Protein AF-A0A7Y2W751-F1 (afdb_monomer_lite)

Foldseek 3Di:
DVVPFQWKFKKFWQDWDWDQCPDPDPDPDDRIKIKTKIATPGTPHHDDPDRIAIEIEDPPVHFLNQLNVLLNVCPPVPPLSIWMFGQCWDDDPDPDIHGYRVPTPDIGHDPVSDDDD

Secondary structure (DSSP, 8-state):
-TTT-S-EEEEEEEEEEEEE-----SSS---EEEEEEEEEEEEEES----SEEEEEE-TTTT-SHHHHHHHHHTTTSGGGGEEEEE--EEEETTTEEEEESTT-S-EE--GGGSPP-

Organism: NCBI:txid1076926

pLDDT: mean 88.76, std 8.9, range [53.31, 97.75]

Radius of gyration: 14.16 Å; chains: 1; bounding box: 40×32×41 Å

Structure (mmCIF, N/CA/C/O backbone):
data_AF-A0A7Y2W751-F1
#
_entry.id   AF-A0A7Y2W751-F1
#
loop_
_atom_site.group_PDB
_atom_site.id
_atom_site.type_symbol
_atom_site.label_atom_id
_atom_site.label_alt_id
_atom_site.label_comp_id
_atom_site.label_asym_id
_atom_site.label_entity_id
_atom_site.label_seq_id
_atom_site.pdbx_PDB_ins_code
_atom_site.Cartn_x
_atom_site.Cartn_y
_atom_site.Cartn_z
_atom_site.occupancy
_atom_site.B_iso_or_equiv
_atom_site.auth_seq_id
_atom_site.auth_comp_id
_atom_site.auth_asym_id
_atom_site.auth_atom_id
_atom_site.pdbx_PDB_model_num
ATOM 1 N N . MET A 1 1 ? 6.078 -13.386 4.650 1.00 77.31 1 MET A N 1
ATOM 2 C CA . MET A 1 1 ? 6.049 -14.556 3.748 1.00 77.31 1 MET A CA 1
ATOM 3 C C . MET A 1 1 ? 4.854 -14.462 2.811 1.00 77.31 1 MET A C 1
ATOM 5 O O . MET A 1 1 ? 3.741 -14.333 3.304 1.00 77.31 1 MET A O 1
ATOM 9 N N . LEU A 1 2 ? 5.067 -14.619 1.498 1.00 83.44 2 LEU A N 1
ATOM 10 C CA . LEU A 1 2 ? 4.010 -14.588 0.469 1.00 83.44 2 LEU A CA 1
ATOM 11 C C . LEU A 1 2 ? 2.857 -15.575 0.741 1.00 83.44 2 LEU A C 1
ATOM 13 O O . LEU A 1 2 ? 1.703 -15.312 0.4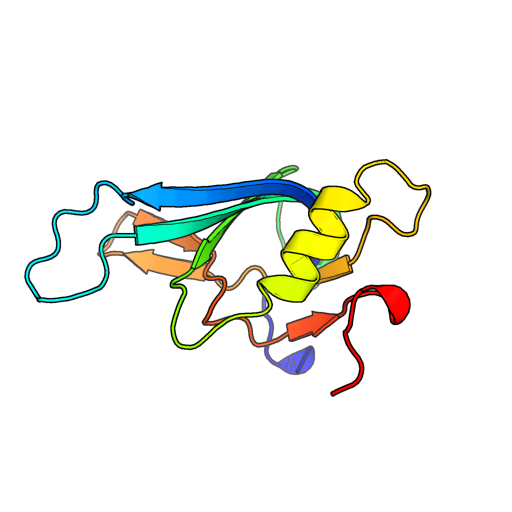09 1.00 83.44 2 LEU A O 1
ATOM 17 N N . ALA A 1 3 ? 3.149 -16.711 1.381 1.00 86.12 3 ALA A N 1
ATOM 18 C CA . ALA A 1 3 ? 2.143 -17.708 1.737 1.00 86.12 3 ALA A CA 1
ATOM 19 C C . ALA A 1 3 ? 1.037 -17.148 2.653 1.00 86.12 3 ALA A C 1
ATOM 21 O O . ALA A 1 3 ? -0.127 -17.482 2.451 1.00 86.12 3 ALA A O 1
ATOM 22 N N . LYS A 1 4 ? 1.391 -16.263 3.598 1.00 88.25 4 LYS A N 1
ATOM 23 C CA . LYS A 1 4 ? 0.464 -15.693 4.592 1.00 88.25 4 LYS A CA 1
ATOM 24 C C . LYS A 1 4 ? -0.345 -14.501 4.071 1.00 88.25 4 LYS A C 1
ATOM 26 O O . LYS A 1 4 ? -1.406 -14.235 4.611 1.00 88.25 4 LYS A O 1
ATOM 31 N N . ALA A 1 5 ? 0.145 -13.819 3.038 1.00 90.69 5 ALA A N 1
ATOM 32 C CA . ALA A 1 5 ? -0.502 -12.633 2.489 1.00 90.69 5 ALA A CA 1
ATOM 33 C C . ALA A 1 5 ? -1.777 -12.993 1.716 1.00 90.69 5 ALA A C 1
ATOM 35 O O . ALA A 1 5 ? -1.721 -13.841 0.825 1.00 90.69 5 ALA A O 1
ATOM 36 N N . GLU A 1 6 ? -2.914 -12.366 2.008 1.00 93.75 6 GLU A N 1
ATOM 37 C CA . GLU A 1 6 ? -4.175 -12.656 1.304 1.00 93.75 6 GLU A CA 1
ATOM 38 C C . GLU A 1 6 ? -4.234 -11.999 -0.077 1.00 93.75 6 GLU A C 1
ATOM 40 O O . GLU A 1 6 ? -4.582 -12.643 -1.071 1.00 93.75 6 GLU A O 1
ATOM 45 N N . ILE A 1 7 ? -3.850 -10.722 -0.136 1.00 96.06 7 ILE A N 1
ATOM 46 C CA . ILE A 1 7 ? -3.842 -9.906 -1.346 1.00 96.06 7 ILE A CA 1
ATOM 47 C C . ILE A 1 7 ? -2.433 -9.361 -1.546 1.00 96.06 7 ILE A C 1
ATOM 49 O O . ILE A 1 7 ? -1.901 -8.680 -0.671 1.00 96.06 7 ILE A O 1
ATOM 53 N N . VAL A 1 8 ? -1.846 -9.632 -2.711 1.00 97.38 8 VAL A N 1
ATOM 54 C CA . VAL A 1 8 ? -0.543 -9.090 -3.112 1.00 97.38 8 VAL A CA 1
ATOM 55 C C . VAL A 1 8 ? -0.673 -8.428 -4.468 1.00 97.38 8 VAL A C 1
ATOM 57 O O . VAL A 1 8 ? -1.266 -8.989 -5.391 1.00 97.38 8 VAL A O 1
ATOM 60 N N . VAL A 1 9 ? -0.105 -7.237 -4.584 1.00 97.44 9 VAL A N 1
ATOM 61 C CA . VAL A 1 9 ? -0.148 -6.392 -5.773 1.00 97.44 9 VAL A CA 1
ATOM 62 C C . VAL A 1 9 ? 1.262 -6.015 -6.200 1.00 97.44 9 VAL A C 1
ATOM 64 O O . VAL A 1 9 ? 2.157 -5.902 -5.370 1.00 97.44 9 VAL A O 1
ATOM 67 N N . GLU A 1 10 ? 1.449 -5.801 -7.495 1.00 97.38 10 GLU A N 1
ATOM 68 C CA . GLU A 1 10 ? 2.541 -4.974 -7.995 1.00 97.38 10 GLU A CA 1
ATOM 69 C C . GLU A 1 10 ? 2.038 -3.534 -8.032 1.00 97.38 10 GLU A C 1
ATOM 71 O O . GLU A 1 10 ? 0.975 -3.255 -8.603 1.00 97.38 10 GLU A O 1
ATOM 76 N N . ALA A 1 11 ? 2.780 -2.627 -7.413 1.00 96.94 11 ALA A N 1
ATOM 77 C CA . ALA A 1 11 ? 2.379 -1.242 -7.268 1.00 96.94 11 ALA A CA 1
ATOM 78 C C . ALA A 1 11 ? 3.549 -0.283 -7.474 1.00 96.94 11 ALA A C 1
ATOM 80 O O . ALA A 1 11 ? 4.707 -0.675 -7.368 1.00 96.94 11 ALA A O 1
ATOM 81 N N . ARG A 1 12 ? 3.228 0.987 -7.722 1.00 96.25 12 ARG A N 1
ATOM 82 C CA . ARG A 1 12 ? 4.169 2.114 -7.659 1.00 96.25 12 ARG A CA 1
ATOM 83 C C . ARG A 1 12 ? 3.655 3.184 -6.704 1.00 96.25 12 ARG A C 1
ATOM 85 O O . ARG A 1 12 ? 2.443 3.338 -6.546 1.00 96.25 12 ARG A O 1
ATOM 92 N N . VAL A 1 13 ? 4.558 3.930 -6.073 1.00 96.94 13 VAL A N 1
ATOM 93 C CA . VAL A 1 13 ? 4.186 4.970 -5.099 1.00 96.94 13 VAL A CA 1
ATOM 94 C C . VAL A 1 13 ? 3.860 6.276 -5.823 1.00 96.94 13 VAL A C 1
ATOM 96 O O . VAL A 1 13 ? 4.759 6.918 -6.349 1.00 96.94 13 VAL A O 1
ATOM 99 N N . LYS A 1 14 ? 2.590 6.698 -5.828 1.00 96.00 14 LYS A N 1
ATOM 100 C CA . LYS A 1 14 ? 2.167 8.003 -6.375 1.00 96.00 14 LYS A CA 1
ATOM 101 C C . LYS A 1 14 ? 2.495 9.152 -5.428 1.00 96.00 14 LYS A C 1
ATOM 103 O O . LYS A 1 14 ? 2.804 10.254 -5.869 1.00 96.00 14 LYS A O 1
ATOM 108 N N . SER A 1 15 ? 2.341 8.915 -4.129 1.00 95.69 15 SER A N 1
ATOM 109 C CA . SER A 1 15 ? 2.570 9.917 -3.093 1.00 95.69 15 SER A CA 1
ATOM 110 C C . SER A 1 15 ? 3.027 9.243 -1.801 1.00 95.69 15 SER A C 1
ATOM 112 O O . SER A 1 15 ? 2.616 8.123 -1.491 1.00 95.69 15 SER A O 1
ATOM 114 N N . LEU A 1 16 ? 3.868 9.941 -1.042 1.00 95.50 16 LEU A N 1
ATOM 115 C CA . LEU A 1 16 ? 4.264 9.566 0.309 1.00 95.50 16 LEU A CA 1
ATOM 116 C C . LEU A 1 16 ? 4.268 10.828 1.171 1.00 95.50 16 LEU A C 1
ATOM 118 O O . LEU A 1 16 ? 4.885 11.828 0.810 1.00 95.50 16 LEU A O 1
ATOM 122 N N . SER A 1 17 ? 3.572 10.799 2.302 1.00 94.12 17 SER A N 1
ATOM 123 C CA . SER A 1 17 ? 3.491 11.942 3.214 1.00 94.12 17 SER A CA 1
ATOM 124 C C . SER A 1 17 ? 3.488 11.505 4.673 1.00 94.12 17 SER A C 1
ATOM 126 O O . SER A 1 17 ? 3.057 10.403 5.008 1.00 94.12 17 SER A O 1
ATOM 128 N N . ILE A 1 18 ? 3.978 12.390 5.543 1.00 92.69 18 ILE A N 1
ATOM 129 C CA . ILE A 1 18 ? 3.896 12.248 6.997 1.00 92.69 18 ILE A CA 1
ATOM 130 C C . ILE A 1 18 ? 3.115 13.443 7.521 1.00 92.69 18 ILE A C 1
ATOM 132 O O . ILE A 1 18 ? 3.591 14.578 7.449 1.00 92.69 18 ILE A O 1
ATOM 136 N N . GLY A 1 19 ? 1.950 13.192 8.097 1.00 91.19 19 GLY A N 1
ATOM 137 C CA . GLY A 1 19 ? 1.068 14.250 8.577 1.00 91.19 19 GLY A CA 1
ATOM 138 C C . GLY A 1 19 ? 0.275 13.822 9.795 1.00 91.19 19 GLY A C 1
ATOM 139 O O . GLY A 1 19 ? 0.328 12.665 10.208 1.00 91.19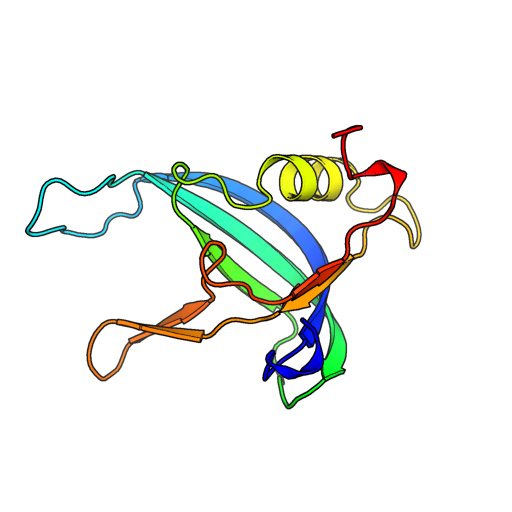 19 GLY A O 1
ATOM 140 N N . GLU A 1 20 ? -0.450 14.771 10.375 1.00 89.88 20 GLU A N 1
ATOM 141 C CA . GLU A 1 20 ? -1.473 14.455 11.368 1.00 89.88 20 GLU A CA 1
ATOM 142 C C . GLU A 1 20 ? -2.539 13.553 10.738 1.00 89.88 20 GLU A C 1
ATOM 144 O O . GLU A 1 20 ? -3.022 13.827 9.639 1.00 89.88 20 GLU A O 1
ATOM 149 N N . SER A 1 21 ? -2.903 12.475 11.430 1.00 82.88 21 SER A N 1
ATOM 150 C CA . SER A 1 21 ? -3.939 11.544 10.965 1.00 82.88 21 SER A CA 1
ATOM 151 C C . SER A 1 21 ? -5.351 12.115 11.065 1.00 82.88 21 SER A C 1
ATOM 153 O O . SER A 1 21 ? -6.254 11.633 10.388 1.00 82.88 21 SER A O 1
ATOM 155 N N . GLY A 1 22 ? -5.557 13.111 11.934 1.00 83.94 22 GLY A N 1
ATOM 156 C CA . GLY A 1 22 ? -6.885 13.613 12.292 1.00 83.94 22 GLY A CA 1
ATOM 157 C C . GLY A 1 22 ? -7.705 12.643 13.153 1.00 83.94 22 GLY A C 1
ATOM 158 O O . GLY A 1 22 ? -8.856 12.945 13.462 1.00 83.94 22 GLY A O 1
ATOM 159 N N . LEU A 1 23 ? -7.137 11.498 13.553 1.00 80.06 23 LEU A N 1
ATOM 160 C CA . LEU A 1 23 ? -7.794 10.552 14.451 1.00 80.06 23 LEU A CA 1
ATOM 161 C C . LEU A 1 23 ? -7.854 11.124 15.871 1.00 80.06 23 LEU A C 1
ATOM 163 O O . LEU A 1 23 ? -6.856 11.603 16.412 1.00 80.06 23 LEU A O 1
ATOM 167 N N . LEU A 1 24 ? -9.030 11.031 16.490 1.00 80.94 24 LEU A N 1
ATOM 168 C CA . LEU A 1 24 ? -9.225 11.349 17.902 1.00 80.94 24 LEU A CA 1
ATOM 169 C C . LEU A 1 24 ? -8.864 10.114 18.730 1.00 80.94 24 LEU A C 1
ATOM 171 O O . LEU A 1 24 ? -9.683 9.217 18.924 1.00 80.94 24 LEU A O 1
ATOM 175 N N . LEU A 1 25 ? -7.607 10.043 19.155 1.00 75.88 25 LEU A N 1
ATOM 176 C CA . LEU A 1 25 ? -7.062 8.905 19.890 1.00 75.88 25 LEU A CA 1
ATOM 177 C C . LEU A 1 25 ? -7.379 9.056 21.385 1.00 75.88 25 LEU A C 1
ATOM 179 O O . LEU A 1 25 ? -7.142 10.108 21.976 1.00 75.88 25 LEU A O 1
ATOM 183 N N . THR A 1 26 ? -7.936 8.008 21.996 1.00 73.06 26 THR A N 1
ATOM 184 C CA . THR A 1 26 ? -8.310 7.989 23.424 1.00 73.06 26 THR A CA 1
ATOM 185 C C . THR A 1 26 ? -7.132 7.692 24.351 1.00 73.06 26 THR A C 1
ATOM 187 O O . THR A 1 26 ? -7.237 7.862 25.562 1.00 73.06 26 THR A O 1
ATOM 190 N N . GLU A 1 27 ? -6.013 7.243 23.785 1.00 73.81 27 GLU A N 1
ATOM 191 C CA . GLU A 1 27 ? -4.767 6.937 24.481 1.00 73.81 27 GLU A CA 1
ATOM 192 C C . GLU A 1 27 ? -3.615 7.755 23.889 1.00 73.81 27 GLU A C 1
ATOM 194 O O . GLU A 1 27 ? -3.738 8.338 22.810 1.00 73.81 27 GLU A O 1
ATOM 199 N N . ASN A 1 28 ? -2.481 7.786 24.595 1.00 69.19 28 ASN A N 1
ATOM 200 C CA . ASN A 1 28 ? -1.293 8.557 24.226 1.00 69.19 28 ASN A CA 1
ATOM 201 C C . ASN A 1 28 ? -0.529 7.883 23.065 1.00 69.19 28 ASN A C 1
ATOM 203 O O . ASN A 1 28 ? 0.600 7.417 23.212 1.00 69.19 28 ASN A O 1
ATOM 207 N N . PHE A 1 29 ? -1.194 7.767 21.918 1.00 71.81 29 PHE A N 1
ATOM 208 C CA . PHE A 1 29 ? -0.705 7.106 20.717 1.00 71.81 29 PHE A CA 1
ATOM 209 C C . PHE A 1 29 ? -0.281 8.159 19.678 1.00 71.81 29 PHE A C 1
ATOM 211 O O . PHE A 1 29 ? -0.904 9.222 19.611 1.00 71.81 29 PHE A O 1
ATOM 218 N N . PRO A 1 30 ? 0.775 7.921 18.871 1.00 73.81 30 PRO A N 1
ATOM 219 C CA . PRO A 1 30 ? 1.229 8.903 17.891 1.00 73.81 30 PRO A CA 1
ATOM 220 C C . PRO A 1 30 ? 0.107 9.312 16.930 1.00 73.81 30 PRO A C 1
ATOM 222 O O . PRO A 1 30 ? -0.408 8.486 16.178 1.00 73.81 30 PRO A O 1
ATOM 225 N N . SER A 1 31 ? -0.249 10.600 16.929 1.00 83.06 31 SER A N 1
ATOM 226 C CA . SER A 1 31 ? -1.264 11.154 16.023 1.00 83.06 31 SER A CA 1
ATOM 227 C C . SER A 1 31 ? -0.758 11.271 14.587 1.00 83.06 31 SER A C 1
ATOM 229 O O . SER A 1 31 ? -1.552 11.234 13.645 1.00 83.06 31 SER A O 1
ATOM 231 N N . ARG A 1 32 ? 0.563 11.389 14.405 1.00 87.25 32 ARG A N 1
ATOM 232 C CA . ARG A 1 32 ? 1.199 11.474 13.091 1.00 87.25 32 ARG A CA 1
ATOM 233 C C . ARG A 1 32 ? 1.313 10.105 12.440 1.00 87.25 32 ARG A C 1
ATOM 235 O O . ARG A 1 32 ? 1.880 9.179 13.018 1.00 87.25 32 ARG A O 1
ATOM 242 N N . MET A 1 33 ? 0.853 10.021 11.199 1.00 89.75 33 MET A N 1
ATOM 243 C CA . MET A 1 33 ? 0.897 8.809 10.392 1.00 89.75 33 MET A CA 1
ATOM 244 C C . MET A 1 33 ? 1.619 9.052 9.071 1.00 89.75 33 MET A C 1
ATOM 246 O O . MET A 1 33 ? 1.602 10.147 8.503 1.00 89.75 33 MET A O 1
ATOM 250 N N . VAL A 1 34 ? 2.249 7.990 8.585 1.00 92.50 34 VAL A N 1
ATOM 251 C CA . VAL A 1 34 ? 2.731 7.868 7.217 1.00 92.50 34 VAL A CA 1
ATOM 252 C C . VAL A 1 34 ? 1.558 7.437 6.346 1.00 92.50 34 VAL A C 1
ATOM 254 O O . VAL A 1 34 ? 0.873 6.463 6.659 1.00 92.50 34 VAL A O 1
ATOM 257 N N . ARG A 1 35 ? 1.351 8.136 5.236 1.00 94.38 35 ARG A N 1
ATOM 258 C CA . ARG A 1 35 ? 0.401 7.772 4.188 1.00 94.38 35 ARG A CA 1
ATOM 259 C C . ARG A 1 35 ? 1.163 7.562 2.890 1.00 94.38 35 ARG A C 1
ATOM 261 O O . ARG A 1 35 ? 1.862 8.477 2.455 1.00 94.38 35 ARG A O 1
ATOM 268 N N . ALA A 1 36 ? 0.985 6.403 2.264 1.00 95.69 36 ALA A N 1
ATOM 269 C CA . ALA A 1 36 ? 1.442 6.165 0.901 1.00 95.69 36 ALA A CA 1
ATOM 270 C C . ALA A 1 36 ? 0.246 5.853 -0.002 1.00 95.69 36 ALA A C 1
ATOM 272 O O . ALA A 1 36 ? -0.512 4.921 0.271 1.00 95.69 36 ALA A O 1
ATOM 273 N N . ASP A 1 37 ? 0.079 6.634 -1.068 1.00 97.31 37 ASP A N 1
ATOM 274 C CA . ASP A 1 37 ? -0.895 6.335 -2.114 1.00 97.31 37 ASP A CA 1
ATOM 275 C C . ASP A 1 37 ? -0.202 5.530 -3.215 1.00 97.31 37 ASP A C 1
ATOM 277 O O . ASP A 1 37 ? 0.806 5.954 -3.789 1.00 97.31 37 ASP A O 1
ATOM 281 N N . LEU A 1 38 ? -0.747 4.356 -3.501 1.00 97.38 38 LEU A N 1
ATOM 282 C CA . LEU A 1 38 ? -0.203 3.388 -4.438 1.00 97.38 38 LEU A CA 1
ATOM 283 C C . LEU A 1 38 ? -1.055 3.346 -5.701 1.00 97.38 38 LEU A C 1
ATOM 285 O O . LEU A 1 38 ? -2.281 3.283 -5.626 1.00 97.38 38 LEU A O 1
ATOM 289 N N . GLU A 1 39 ? -0.405 3.307 -6.858 1.00 97.00 39 GLU A N 1
ATOM 290 C CA . GLU A 1 39 ? -1.036 2.879 -8.104 1.00 97.00 39 GLU A CA 1
ATOM 291 C C . GLU A 1 39 ? -0.803 1.388 -8.302 1.00 97.00 39 GLU A C 1
ATOM 293 O O . GLU A 1 39 ? 0.340 0.930 -8.306 1.00 97.00 39 GLU A O 1
ATOM 298 N N . ILE A 1 40 ? -1.881 0.641 -8.511 1.00 97.31 40 ILE A N 1
ATOM 299 C CA . ILE A 1 40 ? -1.836 -0.800 -8.723 1.00 97.31 40 ILE A CA 1
ATOM 300 C C . ILE A 1 40 ? -1.621 -1.090 -10.204 1.00 97.31 40 ILE A C 1
ATOM 302 O O . ILE A 1 40 ? -2.450 -0.745 -11.047 1.00 97.31 40 ILE A O 1
ATOM 306 N N . LYS A 1 41 ? -0.515 -1.767 -10.515 1.00 96.19 41 LYS A N 1
ATOM 307 C CA . LYS A 1 41 ? -0.179 -2.208 -11.873 1.00 96.19 41 LYS A CA 1
ATOM 308 C C . LYS A 1 41 ? -0.825 -3.538 -12.211 1.00 96.19 41 LYS A C 1
ATOM 310 O O . LYS A 1 41 ? -1.425 -3.680 -13.274 1.00 96.19 41 LYS A O 1
ATOM 315 N N . ARG A 1 42 ? -0.746 -4.497 -11.289 1.00 96.38 42 ARG A N 1
ATOM 316 C CA . ARG A 1 42 ? -1.432 -5.789 -11.394 1.00 96.38 42 ARG A CA 1
ATOM 317 C C . ARG A 1 42 ? -1.621 -6.430 -10.028 1.00 96.38 42 ARG A C 1
ATOM 319 O O . ARG A 1 42 ? -0.892 -6.145 -9.082 1.00 96.38 42 ARG A O 1
ATOM 326 N N . VAL A 1 43 ? -2.578 -7.347 -9.947 1.00 97.75 43 VAL A N 1
ATOM 327 C CA . VAL A 1 43 ? -2.770 -8.214 -8.780 1.00 97.75 43 VAL A CA 1
ATOM 328 C C . VAL A 1 43 ? -1.953 -9.489 -8.985 1.00 97.75 43 VAL A C 1
ATOM 330 O O . VAL A 1 43 ? -2.123 -10.178 -9.986 1.00 97.75 43 VAL A O 1
ATOM 333 N N . ILE A 1 44 ? -1.061 -9.789 -8.043 1.00 97.38 44 ILE A N 1
ATOM 334 C CA . ILE A 1 44 ? -0.204 -10.984 -8.039 1.00 97.38 44 ILE A CA 1
ATOM 335 C C . ILE A 1 44 ? -0.914 -12.145 -7.331 1.00 97.38 44 ILE A C 1
ATOM 337 O O . ILE A 1 44 ? -0.835 -13.291 -7.770 1.00 97.38 44 ILE A O 1
ATOM 341 N N . LYS A 1 45 ? -1.624 -11.855 -6.233 1.00 96.94 45 LYS A N 1
ATOM 342 C CA . LYS A 1 45 ? -2.357 -12.838 -5.423 1.00 96.94 45 LYS A CA 1
ATOM 343 C C . LYS A 1 45 ? -3.644 -12.228 -4.870 1.00 96.94 45 LYS A C 1
ATOM 345 O O . LYS A 1 45 ? -3.658 -11.059 -4.494 1.00 96.94 45 LYS A O 1
ATOM 350 N N . GLY A 1 46 ? -4.692 -13.041 -4.758 1.00 95.69 46 GLY A N 1
ATOM 351 C CA . GLY A 1 46 ? -5.970 -12.642 -4.166 1.00 95.69 46 GLY A CA 1
ATOM 352 C C . GLY A 1 46 ? -6.883 -11.900 -5.144 1.00 95.69 46 GLY A C 1
ATOM 353 O O . GLY A 1 46 ? -6.687 -11.941 -6.358 1.00 95.69 46 GLY A O 1
ATOM 354 N N . LYS A 1 47 ? -7.922 -11.249 -4.611 1.00 95.44 47 LYS A N 1
ATOM 355 C CA . LYS A 1 47 ? -8.875 -10.447 -5.390 1.00 95.44 47 LYS A CA 1
ATOM 356 C C . LYS A 1 47 ? -8.837 -9.001 -4.914 1.00 95.44 47 LYS A C 1
ATOM 358 O O . LYS A 1 47 ? -9.182 -8.720 -3.773 1.00 95.44 47 LYS A O 1
ATOM 363 N N . PHE A 1 48 ? -8.477 -8.094 -5.813 1.00 95.94 48 PHE A N 1
ATOM 364 C CA . PHE A 1 48 ? -8.542 -6.654 -5.593 1.00 95.94 48 PHE A CA 1
ATOM 365 C C . PHE A 1 48 ? -8.960 -5.978 -6.899 1.00 95.94 48 PHE A C 1
ATOM 367 O O . PHE A 1 48 ? -8.354 -6.217 -7.938 1.00 95.94 48 PHE A O 1
ATOM 374 N N . LEU A 1 49 ? -10.032 -5.187 -6.862 1.00 93.56 49 LEU A N 1
ATOM 375 C CA . LEU A 1 49 ? -10.586 -4.529 -8.055 1.00 93.56 49 LEU A CA 1
ATOM 376 C C . LEU A 1 49 ? -10.149 -3.062 -8.178 1.00 93.56 49 LEU A C 1
ATOM 378 O O . LEU A 1 49 ? -10.406 -2.425 -9.199 1.00 93.56 49 LEU A O 1
ATOM 382 N N . GLY A 1 50 ? -9.512 -2.517 -7.139 1.00 94.06 50 GLY A N 1
ATOM 383 C CA . GLY A 1 50 ? -9.042 -1.139 -7.124 1.00 94.06 50 GLY A CA 1
ATOM 384 C C . GLY A 1 50 ? -7.831 -0.939 -8.033 1.00 94.06 50 GLY A C 1
ATOM 385 O O . GLY A 1 50 ? -6.957 -1.799 -8.132 1.00 94.06 50 GLY A O 1
ATOM 386 N N . LYS A 1 51 ? -7.767 0.230 -8.673 1.00 96.94 51 LYS A N 1
ATOM 387 C CA . LYS A 1 51 ? -6.572 0.696 -9.398 1.00 96.94 51 LYS A CA 1
ATOM 388 C C . LYS A 1 51 ? -5.607 1.466 -8.504 1.00 96.94 51 LYS A C 1
ATOM 390 O O . LYS A 1 51 ? -4.467 1.695 -8.884 1.00 96.94 51 LYS A O 1
ATOM 395 N N . GLU A 1 52 ? -6.070 1.869 -7.329 1.00 97.44 52 GLU A N 1
ATOM 396 C CA . GLU A 1 52 ? -5.295 2.608 -6.344 1.00 97.44 52 GLU A CA 1
ATOM 397 C C . GLU A 1 52 ? -5.569 2.028 -4.958 1.00 97.44 52 GLU A C 1
ATOM 399 O O . GLU A 1 52 ? -6.651 1.488 -4.705 1.00 97.44 52 GLU A O 1
ATOM 404 N N . ALA A 1 53 ? -4.584 2.127 -4.074 1.00 97.12 53 ALA A N 1
ATOM 405 C CA . ALA A 1 53 ? -4.717 1.755 -2.674 1.00 97.12 53 ALA A CA 1
ATOM 406 C C . ALA A 1 53 ? -3.950 2.756 -1.811 1.00 97.12 53 ALA A C 1
ATOM 408 O O . ALA A 1 53 ? -2.819 3.107 -2.133 1.00 97.12 53 ALA A O 1
ATOM 409 N N . THR A 1 54 ? -4.540 3.186 -0.701 1.00 96.38 54 THR A N 1
ATOM 410 C CA . THR A 1 54 ? -3.832 3.990 0.297 1.00 96.38 54 THR A CA 1
ATOM 411 C C . THR A 1 54 ? -3.453 3.095 1.462 1.00 96.38 54 THR A C 1
ATOM 413 O O . THR A 1 54 ? -4.316 2.435 2.045 1.00 96.38 54 THR A O 1
ATOM 416 N N . VAL A 1 55 ? -2.166 3.080 1.799 1.00 94.50 55 VAL A N 1
ATOM 417 C CA . VAL A 1 55 ? -1.646 2.380 2.974 1.00 94.50 55 VAL A CA 1
ATOM 418 C C . VAL A 1 55 ? -1.236 3.387 4.041 1.00 94.50 55 VAL A C 1
ATOM 420 O O . VAL A 1 55 ? -0.641 4.428 3.748 1.00 94.50 55 VAL A O 1
ATOM 423 N N . TYR A 1 56 ? -1.558 3.063 5.288 1.00 92.19 56 TYR A N 1
ATOM 424 C CA . TYR A 1 56 ? -1.308 3.902 6.451 1.00 92.19 56 TYR A CA 1
ATOM 425 C C . TYR A 1 56 ? -0.373 3.204 7.424 1.00 92.19 56 TYR A C 1
ATOM 427 O O . TYR A 1 56 ? -0.501 2.005 7.668 1.00 92.19 56 TYR A O 1
ATOM 435 N N . GLY A 1 57 ? 0.543 3.956 8.020 1.00 89.56 57 GLY A N 1
ATOM 436 C CA . GLY A 1 57 ? 1.437 3.434 9.040 1.00 89.56 57 GLY A CA 1
ATOM 437 C C . GLY A 1 57 ? 1.834 4.450 10.090 1.00 89.56 57 GLY A C 1
ATOM 438 O O . GLY A 1 57 ? 1.633 5.650 9.932 1.00 89.56 57 GLY A O 1
ATOM 439 N N . ILE A 1 58 ? 2.436 3.957 11.161 1.00 86.38 58 ILE A N 1
ATOM 440 C CA . ILE A 1 58 ? 3.130 4.758 12.166 1.00 86.38 58 ILE A CA 1
ATOM 441 C C . ILE A 1 58 ? 4.635 4.747 11.896 1.00 86.38 58 ILE A C 1
ATOM 443 O O . ILE A 1 58 ? 5.169 3.796 11.322 1.00 86.38 58 ILE A O 1
ATOM 447 N N . LEU A 1 59 ? 5.321 5.807 12.328 1.00 79.19 59 LEU A N 1
ATOM 448 C CA . LEU A 1 59 ? 6.773 5.945 12.164 1.00 79.19 59 LEU A CA 1
ATOM 449 C C . LEU A 1 59 ? 7.578 4.979 13.042 1.00 79.19 59 LEU A C 1
ATOM 451 O O . LEU A 1 59 ? 8.710 4.652 12.695 1.00 79.19 59 LEU A O 1
ATOM 455 N N . TYR A 1 60 ? 7.020 4.543 14.174 1.00 75.00 60 TYR A N 1
ATOM 456 C CA . TYR A 1 60 ? 7.697 3.646 15.105 1.00 75.00 60 TYR A CA 1
ATOM 457 C C . TYR A 1 60 ? 6.744 2.554 15.627 1.00 75.00 60 TYR A C 1
ATOM 459 O O . TYR A 1 60 ? 5.718 2.909 16.207 1.00 75.00 60 TYR A O 1
ATOM 467 N N . PRO A 1 61 ? 7.069 1.254 15.465 1.00 70.75 61 PRO A N 1
ATOM 468 C CA . PRO A 1 61 ? 8.265 0.737 14.798 1.00 70.75 61 PRO A CA 1
ATOM 469 C C . PRO A 1 61 ? 8.256 1.063 13.293 1.00 70.75 61 PRO A C 1
ATOM 471 O O . PRO A 1 61 ? 7.185 1.043 12.677 1.00 70.75 61 PRO A O 1
ATOM 474 N N . PRO A 1 62 ? 9.418 1.392 12.699 1.00 68.50 62 PRO A N 1
ATOM 475 C CA . PRO A 1 62 ? 9.473 1.796 11.304 1.00 68.50 62 PRO A CA 1
ATOM 476 C C . PRO A 1 62 ? 9.060 0.624 10.414 1.00 68.50 62 PRO A C 1
ATOM 478 O O . PRO A 1 62 ? 9.653 -0.454 10.464 1.00 68.50 62 PRO A O 1
ATOM 481 N N . GLY A 1 63 ? 8.022 0.839 9.604 1.00 78.12 63 GLY A N 1
ATOM 482 C CA . GLY A 1 63 ? 7.774 0.012 8.426 1.00 78.12 63 GLY A CA 1
ATOM 483 C C . GLY A 1 63 ? 8.847 0.260 7.354 1.00 78.12 63 GLY A C 1
ATOM 484 O O . GLY A 1 63 ? 9.841 0.940 7.620 1.00 78.12 63 GLY A O 1
ATOM 485 N N . PRO A 1 64 ? 8.647 -0.217 6.117 1.00 88.62 64 PRO A N 1
ATOM 486 C CA . PRO A 1 64 ? 9.577 0.002 5.004 1.00 88.62 64 PRO A CA 1
ATOM 487 C C . PRO A 1 64 ? 9.481 1.436 4.446 1.00 88.62 64 PRO A C 1
ATOM 489 O O . PRO A 1 64 ? 9.238 1.670 3.265 1.00 88.62 64 PRO A O 1
ATOM 492 N N . PHE A 1 65 ? 9.598 2.430 5.327 1.00 88.44 65 PHE A N 1
ATOM 493 C CA . PHE A 1 65 ? 9.456 3.846 5.009 1.00 88.44 65 PHE A CA 1
ATOM 494 C C . PHE A 1 65 ? 10.582 4.344 4.097 1.00 88.44 65 PHE A C 1
ATOM 496 O O . PHE A 1 65 ? 10.328 5.124 3.179 1.00 88.44 65 PHE A O 1
ATOM 503 N N . MET A 1 66 ? 11.816 3.889 4.335 1.00 88.69 66 MET A N 1
ATOM 504 C CA . MET A 1 66 ? 12.969 4.275 3.519 1.00 88.69 66 MET A CA 1
ATOM 505 C C . MET A 1 66 ? 12.831 3.735 2.098 1.00 88.69 66 MET A C 1
ATOM 507 O O . MET A 1 66 ? 13.001 4.484 1.139 1.00 88.69 66 MET A O 1
ATOM 511 N N . GLU A 1 67 ? 12.437 2.471 1.965 1.00 92.44 67 GLU A N 1
ATOM 512 C CA . GLU A 1 67 ? 12.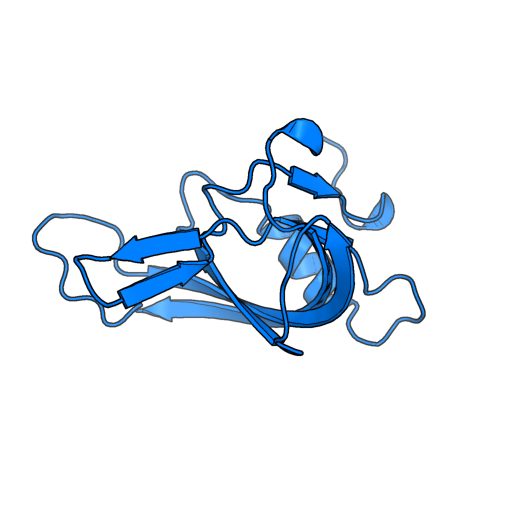175 1.839 0.678 1.00 92.44 67 GLU A CA 1
ATOM 513 C C . GLU A 1 67 ? 11.019 2.542 -0.048 1.00 92.44 67 GLU A C 1
ATOM 515 O O . GLU A 1 67 ? 11.159 2.913 -1.209 1.00 92.44 67 GLU A O 1
ATOM 520 N N . LEU A 1 68 ? 9.907 2.834 0.639 1.00 93.75 68 LEU A N 1
ATOM 521 C CA . LEU A 1 68 ? 8.792 3.594 0.057 1.00 93.75 68 LEU A CA 1
ATOM 522 C C . LEU A 1 68 ? 9.200 5.007 -0.378 1.00 93.75 68 LEU A C 1
ATOM 524 O O . LEU A 1 68 ? 8.714 5.490 -1.399 1.00 93.75 68 LEU A O 1
ATOM 528 N N . THR A 1 69 ? 10.097 5.662 0.361 1.00 92.94 69 THR A N 1
ATOM 529 C CA . THR A 1 69 ? 10.646 6.972 -0.018 1.00 92.94 69 THR A CA 1
ATOM 530 C C . THR A 1 69 ? 11.476 6.860 -1.293 1.00 92.94 69 THR A C 1
ATOM 532 O O . THR A 1 69 ? 11.291 7.659 -2.209 1.00 92.94 69 THR A O 1
ATOM 535 N N . ALA A 1 70 ? 12.343 5.849 -1.393 1.00 93.25 70 ALA A N 1
ATOM 536 C CA . ALA A 1 70 ? 13.121 5.588 -2.601 1.00 93.25 70 ALA A CA 1
ATOM 537 C C . ALA A 1 70 ? 12.208 5.317 -3.809 1.00 93.25 70 ALA A C 1
ATOM 539 O O . ALA A 1 70 ? 12.394 5.922 -4.866 1.00 93.25 70 ALA A O 1
ATOM 540 N N . MET A 1 71 ? 11.168 4.494 -3.631 1.00 95.06 71 MET A N 1
ATOM 541 C CA . MET A 1 71 ? 10.188 4.220 -4.685 1.00 95.06 71 MET A CA 1
ATOM 542 C C . MET A 1 71 ? 9.427 5.484 -5.108 1.00 95.06 71 MET A C 1
ATOM 544 O O . MET A 1 71 ? 9.271 5.721 -6.304 1.00 95.06 71 MET A O 1
ATOM 548 N N . ALA A 1 72 ? 9.006 6.328 -4.159 1.00 94.75 72 ALA A N 1
ATOM 549 C CA . ALA A 1 72 ? 8.326 7.594 -4.450 1.00 94.75 72 ALA A CA 1
ATOM 550 C C . ALA A 1 72 ? 9.209 8.557 -5.259 1.00 94.75 72 ALA A C 1
ATOM 552 O O . ALA A 1 72 ? 8.742 9.171 -6.216 1.00 94.75 72 ALA A O 1
ATOM 553 N N . LEU A 1 73 ? 10.494 8.665 -4.907 1.00 92.62 73 LEU A N 1
ATOM 554 C CA . LEU A 1 73 ? 11.462 9.491 -5.637 1.00 92.62 73 LEU A CA 1
ATOM 555 C C . LEU A 1 73 ? 11.783 8.937 -7.031 1.00 92.62 73 LEU A C 1
ATOM 557 O O . LEU A 1 73 ? 12.213 9.692 -7.899 1.00 92.62 73 LEU A O 1
ATOM 561 N N . SER A 1 74 ? 11.562 7.639 -7.250 1.00 91.75 74 SER A N 1
ATOM 562 C CA . SER A 1 74 ? 11.779 6.982 -8.539 1.00 91.75 74 SER A CA 1
ATOM 563 C C . SER A 1 74 ? 10.568 6.992 -9.478 1.00 91.75 74 SER A C 1
ATOM 565 O O . SER A 1 74 ? 10.629 6.391 -10.546 1.00 91.75 74 SER A O 1
ATOM 567 N N . TYR A 1 75 ? 9.457 7.631 -9.103 1.00 89.69 75 TYR A N 1
ATOM 568 C CA . TYR A 1 75 ? 8.214 7.564 -9.873 1.00 89.69 75 TYR A CA 1
ATOM 569 C C . TYR A 1 75 ? 8.418 7.927 -11.355 1.00 89.69 75 TYR A C 1
ATOM 571 O O . TYR A 1 75 ? 8.888 9.01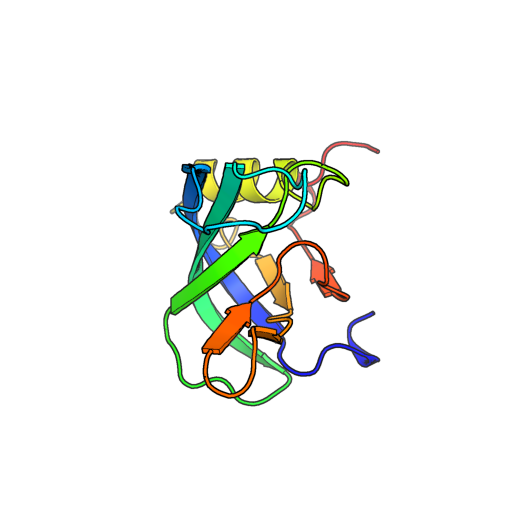8 -11.682 1.00 89.69 75 TYR A O 1
ATOM 579 N N . GLY A 1 76 ? 8.028 7.022 -12.258 1.00 83.88 76 GLY A N 1
ATOM 580 C CA . GLY A 1 76 ? 8.174 7.192 -13.703 1.00 83.88 76 GLY A CA 1
ATOM 581 C C . GLY A 1 76 ? 9.539 6.797 -14.284 1.00 83.88 76 GLY A C 1
ATOM 582 O O . GLY A 1 76 ? 9.712 6.924 -15.496 1.00 83.88 76 GLY A O 1
ATOM 583 N N . LEU A 1 77 ? 10.490 6.310 -13.475 1.00 80.56 77 LEU A N 1
ATOM 584 C CA . LEU A 1 77 ? 11.750 5.723 -13.954 1.00 80.56 77 LEU A CA 1
ATOM 585 C C . LEU A 1 77 ? 11.545 4.266 -14.400 1.00 80.56 77 LEU A C 1
ATOM 587 O O . LEU A 1 77 ? 11.866 3.325 -13.670 1.00 80.56 77 LEU A O 1
ATOM 591 N N . ASP A 1 78 ? 11.055 4.105 -15.631 1.00 79.25 78 ASP A N 1
ATOM 592 C CA . ASP A 1 78 ? 10.852 2.819 -16.318 1.00 79.25 78 ASP A CA 1
ATOM 593 C C . ASP A 1 78 ? 10.129 1.765 -15.443 1.00 79.25 78 ASP A C 1
ATOM 595 O O . ASP A 1 78 ? 9.412 2.094 -14.501 1.00 79.25 78 ASP A O 1
ATOM 599 N N . ASP A 1 79 ? 10.328 0.474 -15.725 1.00 76.56 79 ASP A N 1
ATOM 600 C CA . ASP A 1 79 ? 9.749 -0.644 -14.958 1.00 76.56 79 ASP A CA 1
ATOM 601 C C . ASP A 1 79 ? 10.358 -0.806 -13.550 1.00 76.56 79 ASP A C 1
ATOM 603 O O . ASP A 1 79 ? 9.984 -1.709 -12.795 1.00 76.56 79 ASP A O 1
ATOM 607 N N . ARG A 1 80 ? 11.320 0.049 -13.176 1.00 85.31 80 ARG A N 1
ATOM 608 C CA . ARG A 1 80 ? 12.011 -0.018 -11.881 1.00 85.31 80 ARG A CA 1
ATOM 609 C C . ARG A 1 80 ? 11.280 0.739 -10.782 1.00 85.31 80 ARG A C 1
ATOM 611 O O . ARG A 1 80 ? 11.669 0.583 -9.631 1.00 85.31 80 ARG A O 1
ATOM 618 N N . ASP A 1 81 ? 10.247 1.513 -11.116 1.00 9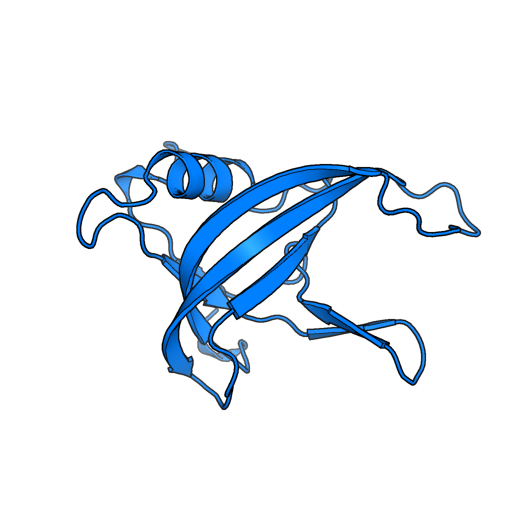2.44 81 ASP A N 1
ATOM 619 C CA . ASP A 1 81 ? 9.433 2.279 -10.164 1.00 92.44 81 ASP A CA 1
ATOM 620 C C . ASP A 1 81 ? 8.349 1.436 -9.460 1.00 92.44 81 ASP A C 1
ATOM 622 O O . ASP A 1 81 ? 7.548 1.958 -8.677 1.00 92.44 81 ASP A O 1
ATOM 626 N N . THR A 1 82 ? 8.345 0.121 -9.705 1.00 95.75 82 THR A N 1
ATOM 627 C CA . THR A 1 82 ? 7.369 -0.822 -9.158 1.00 95.75 82 THR A CA 1
ATOM 628 C C . THR A 1 82 ? 7.962 -1.768 -8.113 1.00 95.75 82 THR A C 1
ATOM 630 O O . THR A 1 82 ? 9.166 -2.020 -8.059 1.00 95.75 82 THR A O 1
ATOM 633 N N . PHE A 1 83 ? 7.100 -2.292 -7.246 1.00 95.94 83 PHE A N 1
ATOM 634 C CA . PHE A 1 83 ? 7.443 -3.243 -6.191 1.00 95.94 83 PHE A CA 1
ATOM 635 C C . PHE A 1 83 ? 6.247 -4.144 -5.870 1.00 95.94 83 PHE A C 1
ATOM 637 O O . PHE A 1 83 ? 5.099 -3.801 -6.163 1.00 95.94 83 PHE A O 1
ATOM 644 N N . GLU A 1 84 ? 6.502 -5.302 -5.256 1.00 96.50 84 GLU A N 1
ATOM 645 C CA . GLU A 1 84 ? 5.437 -6.189 -4.779 1.00 96.50 84 GLU A CA 1
ATOM 646 C C . GLU A 1 84 ? 5.068 -5.833 -3.334 1.00 96.50 84 GLU A C 1
ATOM 648 O O . GLU A 1 84 ? 5.942 -5.640 -2.482 1.00 96.50 84 GLU A O 1
ATOM 653 N N . TRP A 1 85 ? 3.772 -5.772 -3.041 1.00 95.81 85 TRP A N 1
ATOM 654 C CA . TRP A 1 85 ? 3.261 -5.327 -1.750 1.00 95.81 85 TRP A CA 1
ATOM 655 C C . TRP A 1 85 ? 2.004 -6.087 -1.335 1.00 95.81 85 TRP A C 1
ATOM 657 O O . TRP A 1 85 ? 1.105 -6.315 -2.144 1.00 95.81 85 TRP A O 1
ATOM 667 N N . GLU A 1 86 ? 1.911 -6.459 -0.062 1.00 96.31 86 GLU A N 1
ATOM 668 C CA . GLU A 1 86 ? 0.692 -7.003 0.529 1.00 96.31 86 GLU A CA 1
ATOM 669 C C . GLU A 1 86 ? -0.268 -5.903 0.988 1.00 96.31 86 GLU A C 1
ATOM 671 O O . GLU A 1 86 ? 0.065 -5.049 1.811 1.00 96.31 86 GLU A O 1
ATOM 676 N N . LEU A 1 87 ? -1.517 -5.985 0.534 1.00 95.50 87 LEU A N 1
ATOM 677 C CA . LEU A 1 87 ? -2.599 -5.141 1.035 1.00 95.50 87 LEU A CA 1
ATOM 678 C C . LEU A 1 87 ? -3.177 -5.742 2.325 1.00 95.50 87 LEU A C 1
ATOM 680 O O . LEU A 1 87 ? -4.216 -6.401 2.311 1.00 95.50 87 LEU A O 1
ATOM 684 N N . SER A 1 88 ? -2.480 -5.517 3.442 1.00 93.81 88 SER A N 1
ATOM 685 C CA . SER A 1 88 ? -2.875 -5.991 4.776 1.00 93.81 88 SER A CA 1
ATOM 686 C C . SER A 1 88 ? -4.045 -5.167 5.312 1.00 93.81 88 SER A C 1
ATOM 688 O O . SER A 1 88 ? -3.874 -4.016 5.715 1.00 93.81 88 SER A O 1
ATOM 690 N N . ARG A 1 89 ? -5.258 -5.723 5.255 1.00 92.69 89 ARG A N 1
ATOM 691 C CA . ARG A 1 89 ? -6.486 -5.051 5.696 1.00 92.69 89 ARG A CA 1
ATOM 692 C C . ARG A 1 89 ? -6.594 -5.069 7.222 1.00 92.69 89 ARG A C 1
ATOM 694 O O . ARG A 1 89 ? -6.447 -6.114 7.846 1.00 92.69 89 ARG A O 1
ATOM 701 N N . HIS A 1 90 ? -6.892 -3.916 7.809 1.00 89.75 90 HIS A N 1
ATOM 702 C CA . HIS A 1 90 ? -7.105 -3.743 9.239 1.00 89.75 90 HIS A CA 1
ATOM 703 C C . HIS A 1 90 ? -8.437 -3.033 9.487 1.00 89.75 90 HIS A C 1
ATOM 705 O O . HIS A 1 90 ? -8.658 -1.939 8.968 1.00 89.75 90 HIS A O 1
ATOM 711 N N . GLU A 1 91 ? -9.314 -3.663 10.264 1.00 89.75 91 GLU A N 1
ATOM 712 C CA . GLU A 1 91 ? -10.616 -3.104 10.636 1.00 89.75 91 GLU A CA 1
ATOM 713 C C . GLU A 1 91 ? -10.456 -2.088 11.779 1.00 89.75 91 GLU A C 1
ATOM 715 O O . GLU A 1 91 ? -9.739 -2.323 12.752 1.00 89.75 91 GLU A O 1
ATOM 720 N N . ILE A 1 92 ? -11.139 -0.955 11.657 1.00 84.06 92 ILE A N 1
ATOM 721 C CA . ILE A 1 92 ? -11.296 0.091 12.666 1.00 84.06 92 ILE A CA 1
ATOM 722 C C . ILE A 1 92 ? -12.778 0.122 13.043 1.00 84.06 92 ILE A C 1
ATOM 724 O O . ILE A 1 92 ? -13.609 0.734 12.371 1.00 84.06 92 ILE A O 1
ATOM 728 N N . GLY A 1 93 ? -13.116 -0.552 14.139 1.00 81.62 93 GLY A N 1
ATOM 729 C CA . GLY A 1 93 ? -14.514 -0.771 14.505 1.00 81.62 93 GLY A CA 1
ATOM 730 C C . GLY A 1 93 ? -15.199 -1.746 13.546 1.00 81.62 93 GLY A C 1
ATOM 731 O O . GLY A 1 93 ? -14.564 -2.672 13.050 1.00 81.62 93 GLY A O 1
ATOM 732 N N . ASN A 1 94 ? -16.500 -1.555 13.315 1.00 86.50 94 ASN A N 1
ATOM 733 C CA . ASN A 1 94 ? -17.315 -2.514 12.561 1.00 86.50 94 ASN A CA 1
ATOM 734 C C . ASN A 1 94 ? -17.469 -2.176 11.069 1.00 86.50 94 ASN A C 1
ATOM 736 O O . ASN A 1 94 ? -17.777 -3.068 10.285 1.00 86.50 94 ASN A O 1
ATOM 740 N N . ASP A 1 95 ? -17.271 -0.911 10.684 1.00 88.69 95 ASP A N 1
ATOM 741 C CA . ASP A 1 95 ? -17.674 -0.405 9.360 1.00 88.69 95 ASP A CA 1
ATOM 742 C C . ASP A 1 95 ? -16.534 0.254 8.571 1.00 88.69 95 ASP A C 1
ATOM 744 O O . ASP A 1 95 ? -16.698 0.594 7.397 1.00 88.69 95 ASP A O 1
ATOM 748 N N . VAL A 1 96 ? -15.378 0.469 9.201 1.00 86.12 96 VAL A N 1
ATOM 749 C CA . VAL A 1 96 ? -14.244 1.169 8.594 1.00 86.12 96 VAL A CA 1
ATOM 750 C C . VAL A 1 96 ? -13.055 0.229 8.555 1.00 86.12 96 VAL A C 1
ATOM 752 O O . VAL A 1 96 ? -12.752 -0.425 9.540 1.00 86.12 96 VAL A O 1
ATOM 755 N N . ALA A 1 97 ? -12.337 0.203 7.436 1.00 90.00 97 ALA A N 1
ATOM 756 C CA . ALA A 1 97 ? -11.084 -0.525 7.310 1.00 90.00 97 ALA A CA 1
ATOM 757 C C . ALA A 1 97 ? -10.033 0.343 6.625 1.00 90.00 97 ALA A C 1
ATOM 759 O O . ALA A 1 97 ? -10.357 1.199 5.799 1.00 90.00 97 ALA A O 1
ATOM 760 N N . LEU A 1 98 ? -8.766 0.077 6.923 1.00 91.19 98 LEU A N 1
ATOM 761 C CA . LEU A 1 98 ? -7.625 0.635 6.206 1.00 91.19 98 LEU A CA 1
ATOM 762 C C . LEU A 1 98 ? -6.657 -0.464 5.784 1.00 91.19 98 LEU A C 1
ATOM 764 O O . LEU A 1 98 ? -6.701 -1.579 6.302 1.00 91.19 98 LEU A O 1
ATOM 768 N N . PHE A 1 99 ? -5.753 -0.148 4.859 1.00 94.19 99 PHE A N 1
ATOM 769 C CA . PHE A 1 99 ? -4.591 -0.994 4.619 1.00 94.19 99 PHE A CA 1
ATOM 770 C C . PHE A 1 99 ? -3.426 -0.539 5.492 1.00 94.19 99 PHE A C 1
ATOM 772 O O . PHE A 1 99 ? -3.051 0.634 5.486 1.00 94.19 99 PHE A O 1
ATOM 779 N N . SER A 1 100 ? -2.858 -1.469 6.250 1.00 90.94 100 SER A N 1
ATOM 780 C CA . SER A 1 100 ? -1.778 -1.207 7.191 1.00 90.94 100 SER A CA 1
ATOM 781 C C . SER A 1 100 ? -0.412 -1.398 6.541 1.00 90.94 100 SER A C 1
ATOM 783 O O . SER A 1 100 ? -0.125 -2.423 5.924 1.00 90.94 100 SER A O 1
ATOM 785 N N . MET A 1 101 ? 0.462 -0.417 6.743 1.00 91.19 101 MET A N 1
ATOM 786 C CA 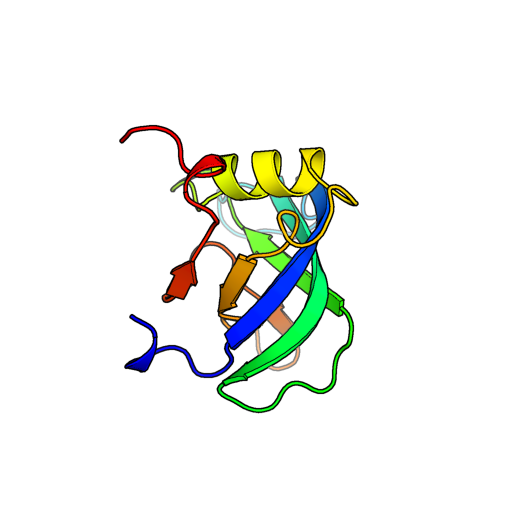. MET A 1 101 ? 1.873 -0.482 6.387 1.00 91.19 101 MET A CA 1
ATOM 787 C C . MET A 1 101 ? 2.665 -1.338 7.380 1.00 91.19 101 MET A C 1
ATOM 789 O O . MET A 1 101 ? 3.526 -2.112 6.972 1.00 91.19 101 MET A O 1
ATOM 793 N N . ASN A 1 102 ? 2.381 -1.213 8.682 1.00 87.19 102 ASN A N 1
ATOM 794 C CA . ASN A 1 102 ? 3.153 -1.881 9.736 1.00 87.19 102 ASN A CA 1
ATOM 795 C C . ASN A 1 102 ? 2.744 -3.351 9.946 1.00 87.19 102 ASN A C 1
ATOM 797 O O . ASN A 1 102 ? 3.522 -4.109 10.515 1.00 87.19 102 ASN A O 1
ATOM 801 N N . ALA A 1 103 ? 1.557 -3.769 9.487 1.00 85.75 103 ALA A N 1
ATOM 802 C CA . ALA A 1 103 ? 1.080 -5.158 9.569 1.00 85.75 103 ALA A CA 1
ATOM 803 C C . ALA A 1 103 ? 1.270 -5.948 8.258 1.00 85.75 103 ALA A C 1
ATOM 805 O O . ALA A 1 103 ? 0.617 -6.969 8.030 1.00 85.75 103 ALA A O 1
ATOM 806 N N . CYS A 1 104 ? 2.140 -5.462 7.373 1.00 84.31 104 CYS A N 1
ATOM 807 C CA . CYS A 1 104 ? 2.479 -6.112 6.115 1.00 84.31 104 CYS A CA 1
ATOM 808 C C . CYS A 1 104 ? 3.355 -7.351 6.378 1.00 84.31 104 CYS A C 1
ATOM 810 O O . CYS A 1 104 ? 4.460 -7.247 6.910 1.00 84.31 104 CYS A O 1
ATOM 812 N N . SER A 1 105 ? 2.874 -8.538 6.008 1.00 86.88 105 SER A N 1
ATOM 813 C CA . SER A 1 105 ? 3.634 -9.789 6.096 1.00 86.88 105 SER A CA 1
ATOM 814 C C . SER A 1 105 ? 4.510 -10.025 4.863 1.00 86.88 105 SER A C 1
ATOM 816 O O . SER A 1 105 ? 5.403 -10.880 4.911 1.00 86.88 105 SER A O 1
ATOM 818 N N . TYR A 1 106 ? 4.272 -9.336 3.747 1.00 92.44 106 TYR A N 1
ATOM 819 C CA . TYR A 1 106 ? 5.013 -9.504 2.505 1.00 92.44 106 TYR A CA 1
ATOM 820 C C . TYR A 1 106 ? 5.183 -8.197 1.729 1.00 92.44 106 TYR A C 1
ATOM 822 O O . TYR A 1 106 ? 4.224 -7.590 1.266 1.00 92.44 106 TYR A O 1
ATOM 830 N N . HIS A 1 107 ? 6.436 -7.843 1.480 1.00 93.31 107 HIS A N 1
ATOM 831 C CA . HIS A 1 107 ? 6.812 -6.843 0.496 1.00 93.31 107 HIS A CA 1
ATOM 832 C C . HIS A 1 107 ? 8.106 -7.279 -0.187 1.00 93.31 107 HIS A C 1
ATOM 834 O O . HIS A 1 107 ? 8.929 -7.987 0.405 1.00 93.31 107 HIS A O 1
ATOM 840 N N . LYS A 1 108 ? 8.298 -6.846 -1.428 1.00 94.56 108 LYS A N 1
ATOM 841 C CA . LYS A 1 108 ? 9.519 -7.088 -2.191 1.00 94.56 108 LYS A CA 1
ATOM 842 C C . LYS A 1 108 ? 9.824 -5.866 -3.044 1.00 94.56 108 LYS A C 1
ATOM 844 O O . LYS A 1 108 ? 9.165 -5.615 -4.049 1.00 94.56 108 LYS A O 1
ATOM 849 N N . PHE A 1 109 ? 10.826 -5.119 -2.602 1.00 93.94 109 PHE A N 1
ATOM 850 C CA . PHE A 1 109 ? 11.351 -3.961 -3.309 1.00 93.94 109 PHE A CA 1
ATOM 851 C C . PHE A 1 109 ? 12.459 -4.383 -4.280 1.00 93.94 109 PHE A C 1
ATOM 853 O O . PHE A 1 109 ? 13.080 -5.429 -4.067 1.00 93.94 109 PHE A O 1
ATOM 860 N N . PRO A 1 110 ? 12.729 -3.586 -5.324 1.00 91.88 110 PRO A N 1
ATOM 861 C CA . PRO A 1 110 ? 13.939 -3.728 -6.121 1.00 91.88 110 PRO A CA 1
ATOM 862 C C . PRO A 1 110 ? 15.204 -3.618 -5.260 1.00 91.88 110 PRO A C 1
ATOM 864 O O . PRO A 1 110 ? 15.244 -2.818 -4.325 1.00 91.88 110 PRO A O 1
ATOM 867 N N . ASP A 1 111 ? 16.265 -4.343 -5.623 1.00 89.38 111 ASP A N 1
ATOM 868 C CA . ASP A 1 111 ? 17.518 -4.380 -4.848 1.00 89.38 111 ASP A CA 1
ATOM 869 C C . ASP A 1 111 ? 18.131 -2.990 -4.624 1.00 89.38 111 ASP A C 1
ATOM 871 O O . ASP A 1 111 ? 18.687 -2.715 -3.567 1.00 89.38 111 ASP A O 1
ATOM 875 N N . TRP A 1 112 ? 17.993 -2.085 -5.598 1.00 87.69 112 TRP A N 1
ATOM 876 C CA . TRP A 1 112 ? 18.522 -0.721 -5.509 1.00 87.69 112 TRP A CA 1
ATOM 877 C C . TRP A 1 112 ? 17.785 0.154 -4.483 1.00 87.69 112 TRP A C 1
ATOM 879 O O . TRP A 1 112 ? 18.356 1.129 -3.997 1.00 87.69 112 TRP A O 1
ATOM 889 N N . ALA A 1 113 ? 16.524 -0.167 -4.175 1.00 86.31 113 ALA A N 1
ATOM 890 C CA . ALA A 1 113 ? 15.693 0.592 -3.242 1.00 86.31 113 ALA A CA 1
ATOM 891 C C . ALA A 1 113 ? 15.906 0.151 -1.785 1.00 86.31 113 ALA A C 1
ATOM 893 O O . ALA A 1 113 ? 15.496 0.852 -0.859 1.00 86.31 113 ALA A O 1
ATOM 894 N N . VAL A 1 114 ? 16.548 -1.000 -1.572 1.00 82.19 114 VAL A N 1
ATOM 895 C CA . VAL A 1 114 ? 16.871 -1.525 -0.246 1.00 82.19 114 VAL A CA 1
ATOM 896 C C . VAL A 1 114 ? 18.269 -1.036 0.130 1.00 82.19 114 VAL A C 1
ATOM 898 O O . VAL A 1 114 ? 19.254 -1.383 -0.518 1.00 82.19 114 VAL A O 1
ATOM 901 N N . ALA A 1 115 ? 18.377 -0.221 1.182 1.00 62.69 115 ALA A N 1
ATOM 902 C CA . ALA A 1 115 ? 19.684 0.154 1.719 1.00 62.69 115 ALA A CA 1
ATOM 903 C C . ALA A 1 115 ? 20.463 -1.112 2.142 1.00 62.69 115 ALA A C 1
ATOM 905 O O . ALA A 1 115 ? 19.835 -2.058 2.632 1.00 62.69 115 ALA A O 1
ATOM 906 N N . PRO A 1 116 ? 21.803 -1.158 1.991 1.00 55.06 116 PRO A N 1
ATOM 907 C CA . PRO A 1 116 ? 22.590 -2.249 2.554 1.00 55.06 116 PRO A CA 1
ATOM 908 C C . PRO A 1 116 ? 22.312 -2.319 4.062 1.00 55.06 116 PRO A C 1
ATOM 910 O O . PRO A 1 116 ? 22.498 -1.332 4.774 1.00 55.06 116 PRO A O 1
ATOM 913 N N . ARG A 1 117 ? 21.769 -3.457 4.502 1.00 53.31 117 ARG A N 1
ATOM 914 C CA . ARG A 1 117 ? 21.397 -3.721 5.896 1.00 53.31 117 ARG A CA 1
ATOM 915 C C . ARG A 1 117 ? 22.600 -4.144 6.720 1.00 53.31 117 ARG A C 1
ATOM 917 O O . ARG A 1 117 ? 23.424 -4.916 6.180 1.00 53.31 117 ARG A O 1
#

Sequence (117 aa):
MLAKAEIVVEARVKSLSIGESGLLLTENFPSRMVRADLEIKRVIKGKFLGKEATVYGILYPPGPFMELTAMALSYGLDDRDTFEWELSRHEIGNDVALFSMNACSYHKFPDWAVAPR